Protein AF-A0A6G1RHE3-F1 (afdb_monomer)

Organism: NCBI:txid2861861

Nearest PDB structures (foldseek):
  6lir-assembly1_A  TM=8.915E-01  e=3.935E-07  Gallus gallus
  6lir-assembly2_C  TM=9.235E-01  e=1.303E-06  Gallus gallus
  8ryq-assembly2_I  TM=7.030E-01  e=2.858E-01  Homo sapiens
  7amq-assembly1_A  TM=6.887E-01  e=3.018E-01  Homo sapiens
  6xc9-assembly1_D  TM=6.907E-01  e=4.418E-01  Homo sapiens

Secondary structure (DSSP, 8-state):
------PPP------------------EEEEEE-SS-TTEEEEEEES--TTTEE-SSSSPPPEEEEEEE-TTSPEEEEEEEEEEEETTT-----EETTB--

Structure (mmCIF, N/CA/C/O backbone):
data_AF-A0A6G1RHE3-F1
#
_entry.id   AF-A0A6G1RHE3-F1
#
loop_
_atom_site.group_PDB
_atom_site.id
_atom_site.type_symbol
_atom_site.label_atom_id
_atom_site.label_alt_id
_atom_site.label_comp_id
_atom_site.label_asym_id
_atom_site.label_entity_id
_atom_site.label_seq_id
_atom_site.pdbx_PDB_ins_code
_atom_site.Cartn_x
_atom_site.Cartn_y
_atom_site.Cartn_z
_atom_site.occupancy
_atom_site.B_iso_or_equiv
_atom_site.auth_seq_id
_atom_site.auth_comp_id
_atom_site.auth_asym_id
_atom_site.auth_atom_id
_atom_site.pdbx_PDB_model_num
ATOM 1 N N . ASP A 1 1 ? 14.199 17.300 -58.714 1.00 43.91 1 ASP A N 1
ATOM 2 C CA . ASP A 1 1 ? 13.545 16.069 -58.244 1.00 43.91 1 ASP A CA 1
ATOM 3 C C . ASP A 1 1 ? 14.006 15.695 -56.853 1.00 43.91 1 ASP A C 1
ATOM 5 O O . ASP A 1 1 ? 15.114 15.207 -56.684 1.00 43.91 1 ASP A O 1
ATOM 9 N N . LEU A 1 2 ? 13.170 15.957 -55.852 1.00 50.34 2 LEU A N 1
ATOM 10 C CA . LEU A 1 2 ? 13.307 15.406 -54.504 1.00 50.34 2 LEU A CA 1
ATOM 11 C C . LEU A 1 2 ? 11.998 14.671 -54.221 1.00 50.34 2 LEU A C 1
ATOM 13 O O . LEU A 1 2 ? 10.985 15.287 -53.904 1.00 50.34 2 LEU A O 1
ATOM 17 N N . GLY A 1 3 ? 12.010 13.359 -54.455 1.00 52.12 3 GLY A N 1
ATOM 18 C CA . GLY A 1 3 ? 10.862 12.487 -54.235 1.00 52.12 3 GLY A CA 1
ATOM 19 C C . GLY A 1 3 ? 10.549 12.374 -52.747 1.00 52.12 3 GLY A C 1
ATOM 20 O O . GLY A 1 3 ? 11.321 11.803 -51.978 1.00 52.12 3 GLY A O 1
ATOM 21 N N . THR A 1 4 ? 9.403 12.907 -52.338 1.00 59.44 4 THR A N 1
ATOM 22 C CA . THR A 1 4 ? 8.815 12.720 -51.011 1.00 59.44 4 THR A CA 1
ATOM 23 C C . THR A 1 4 ? 8.353 11.272 -50.869 1.00 59.44 4 THR A C 1
ATOM 25 O O . THR A 1 4 ? 7.245 10.904 -51.247 1.00 59.44 4 THR A O 1
ATOM 28 N N . SER A 1 5 ? 9.228 10.424 -50.333 1.00 63.59 5 SER A N 1
ATOM 29 C CA . SER A 1 5 ? 8.857 9.071 -49.918 1.00 63.59 5 SER A CA 1
ATOM 30 C C . SER A 1 5 ? 8.107 9.174 -48.589 1.00 63.59 5 SER A C 1
ATOM 32 O O . SER A 1 5 ? 8.718 9.394 -47.544 1.00 63.59 5 SER A O 1
ATOM 34 N N . ALA A 1 6 ? 6.777 9.091 -48.631 1.00 71.31 6 ALA A N 1
ATOM 35 C CA . ALA A 1 6 ? 5.945 9.039 -47.434 1.00 71.31 6 ALA A CA 1
ATOM 36 C C . ALA A 1 6 ? 6.046 7.635 -46.815 1.00 71.31 6 ALA A C 1
ATOM 38 O O . ALA A 1 6 ? 5.452 6.682 -47.315 1.00 71.31 6 ALA A O 1
ATOM 39 N N . TYR A 1 7 ? 6.841 7.489 -45.755 1.00 77.19 7 TYR A N 1
ATOM 40 C CA . TYR A 1 7 ? 6.929 6.239 -45.002 1.00 77.19 7 TYR A CA 1
ATOM 41 C C . TYR A 1 7 ? 5.763 6.142 -44.011 1.00 77.19 7 TYR A C 1
ATOM 43 O O . TYR A 1 7 ? 5.552 7.051 -43.210 1.00 77.19 7 TYR A O 1
ATOM 51 N N . ASN A 1 8 ? 5.028 5.026 -44.041 1.0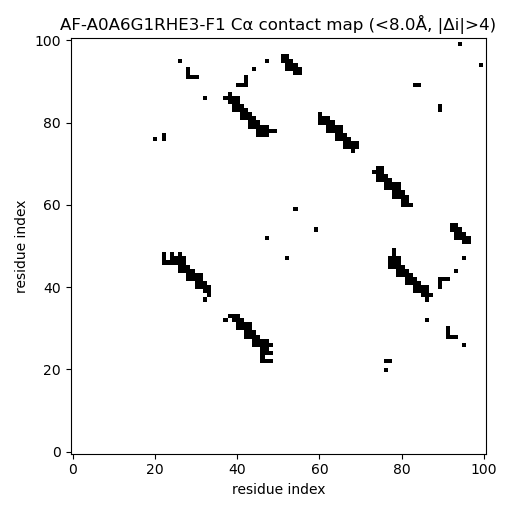0 83.94 8 ASN A N 1
ATOM 52 C CA . ASN A 1 8 ? 3.996 4.727 -43.049 1.00 83.94 8 ASN A CA 1
ATOM 53 C C . ASN A 1 8 ? 4.633 4.064 -41.824 1.00 83.94 8 ASN A C 1
ATOM 55 O O . ASN A 1 8 ? 5.189 2.971 -41.919 1.00 83.94 8 ASN A O 1
ATOM 59 N N . LEU A 1 9 ? 4.532 4.719 -40.668 1.00 87.31 9 LEU A N 1
ATOM 60 C CA . LEU A 1 9 ? 4.941 4.154 -39.386 1.00 87.31 9 LEU A CA 1
ATOM 61 C C . LEU A 1 9 ? 3.840 3.221 -38.862 1.00 87.31 9 LEU A C 1
ATOM 63 O O . LEU A 1 9 ? 2.699 3.647 -38.693 1.00 87.31 9 LEU A O 1
ATOM 67 N N . VAL A 1 10 ? 4.183 1.963 -38.582 1.00 88.62 10 VAL A N 1
ATOM 68 C CA . VAL A 1 10 ? 3.280 0.987 -37.952 1.00 88.62 10 VAL A CA 1
ATOM 69 C C . VAL A 1 10 ? 3.810 0.660 -36.562 1.00 88.62 10 VAL A C 1
ATOM 71 O O . VAL A 1 10 ? 4.937 0.189 -36.419 1.00 88.62 10 VAL A O 1
ATOM 74 N N . PHE A 1 11 ? 3.000 0.910 -35.536 1.00 92.69 11 PHE A N 1
ATOM 75 C CA . PHE A 1 11 ? 3.340 0.568 -34.157 1.00 92.69 11 PHE A CA 1
ATOM 76 C C . PHE A 1 11 ? 3.025 -0.903 -33.877 1.00 92.69 11 PHE A C 1
ATOM 78 O O . PHE A 1 11 ? 1.966 -1.406 -34.253 1.00 92.69 11 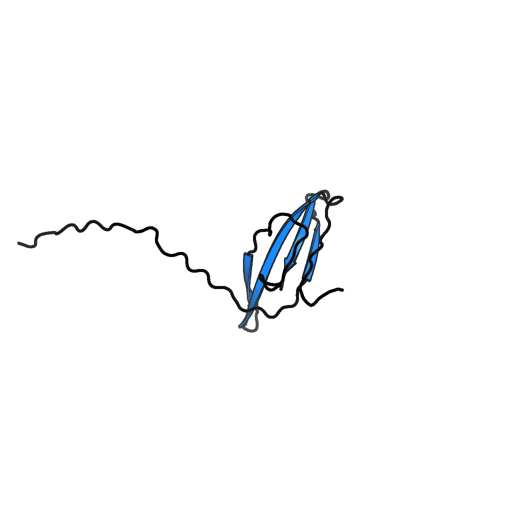PHE A O 1
ATOM 85 N N . SER A 1 12 ? 3.946 -1.592 -33.202 1.00 93.06 12 SER A N 1
ATOM 86 C CA . SER A 1 12 ? 3.683 -2.909 -32.620 1.00 93.06 12 SER A CA 1
ATOM 87 C C . SER A 1 12 ? 2.935 -2.767 -31.288 1.00 93.06 12 SER A C 1
ATOM 89 O O . SER A 1 12 ? 2.646 -1.659 -30.837 1.00 93.06 12 SER A O 1
ATOM 91 N N . SER A 1 13 ? 2.652 -3.883 -30.614 1.00 95.94 13 SER A N 1
ATOM 92 C CA . SER A 1 13 ? 2.024 -3.892 -29.283 1.00 95.94 13 SER A CA 1
ATOM 93 C C . SER A 1 13 ? 2.827 -3.160 -28.197 1.00 95.94 13 SER A C 1
ATOM 95 O O . SER A 1 13 ? 2.301 -2.913 -27.115 1.00 95.94 13 SER A O 1
ATOM 97 N N . GLY A 1 14 ? 4.098 -2.844 -28.462 1.00 93.94 14 GLY A N 1
ATOM 98 C CA . GLY A 1 14 ? 5.010 -2.258 -27.488 1.00 93.94 14 GLY A CA 1
ATOM 99 C C . GLY A 1 14 ? 5.447 -3.241 -26.398 1.00 93.94 14 GLY A C 1
ATOM 100 O O . GLY A 1 14 ? 5.033 -4.402 -26.363 1.00 93.94 14 GLY A O 1
ATOM 101 N N . THR A 1 15 ? 6.304 -2.748 -25.504 1.00 95.56 15 THR A N 1
ATOM 102 C CA . THR A 1 15 ? 6.832 -3.486 -24.350 1.00 95.56 15 THR A CA 1
ATOM 103 C C . THR A 1 15 ? 6.457 -2.742 -23.078 1.00 95.56 15 THR A C 1
ATOM 105 O O . THR A 1 15 ? 6.811 -1.575 -22.915 1.00 95.56 15 THR A O 1
ATOM 108 N N . ARG A 1 16 ? 5.776 -3.417 -22.146 1.00 93.25 16 ARG A N 1
ATOM 109 C CA . ARG A 1 16 ? 5.543 -2.880 -20.802 1.00 93.25 16 ARG A CA 1
ATOM 110 C C . ARG A 1 16 ? 6.763 -3.164 -19.930 1.00 93.25 16 ARG A C 1
ATOM 112 O O . ARG A 1 16 ? 7.035 -4.317 -19.611 1.00 93.25 16 ARG A O 1
ATOM 119 N N . ILE A 1 17 ? 7.466 -2.113 -19.522 1.00 91.94 17 ILE A N 1
ATOM 120 C CA . ILE A 1 17 ? 8.556 -2.191 -18.543 1.00 91.94 17 ILE A CA 1
ATOM 121 C C . ILE A 1 17 ? 7.976 -1.868 -17.162 1.00 91.94 17 ILE A C 1
ATOM 123 O O . ILE A 1 17 ? 7.240 -0.896 -17.014 1.00 91.94 17 ILE A O 1
ATOM 127 N N . SER A 1 18 ? 8.288 -2.690 -16.158 1.00 84.56 18 SER A N 1
ATOM 128 C CA . SER A 1 18 ? 7.902 -2.464 -14.761 1.00 84.56 18 SER A CA 1
ATOM 129 C C . SER A 1 18 ? 9.155 -2.462 -13.896 1.00 84.56 18 SER A C 1
ATOM 131 O O . SER A 1 18 ? 9.817 -3.490 -13.779 1.00 84.56 18 SER A O 1
ATOM 133 N N . ILE A 1 19 ? 9.467 -1.321 -13.284 1.00 84.94 19 ILE A N 1
ATOM 134 C CA . ILE A 1 19 ? 10.587 -1.160 -12.349 1.00 84.94 19 ILE A CA 1
ATOM 135 C C . ILE A 1 19 ? 10.007 -1.174 -10.934 1.00 84.94 19 ILE A C 1
ATOM 137 O O . ILE A 1 19 ? 8.985 -0.539 -10.684 1.00 84.94 19 ILE A O 1
ATOM 141 N N . ARG A 1 20 ? 10.621 -1.941 -10.030 1.00 85.44 20 ARG A N 1
ATOM 142 C CA . ARG A 1 20 ? 10.216 -2.044 -8.624 1.00 85.44 20 ARG A CA 1
ATOM 143 C C . ARG A 1 20 ? 11.296 -1.408 -7.748 1.00 85.44 20 ARG A C 1
ATOM 145 O O . ARG A 1 20 ? 12.438 -1.865 -7.834 1.00 85.44 20 ARG A O 1
ATOM 152 N N . PRO A 1 21 ? 10.983 -0.384 -6.937 1.00 86.62 21 PRO A N 1
ATOM 153 C CA . PRO A 1 21 ? 11.947 0.148 -5.984 1.00 86.62 21 PRO A CA 1
ATOM 154 C C . PRO A 1 21 ? 12.281 -0.891 -4.912 1.00 86.62 21 PRO A C 1
ATOM 156 O O . PRO A 1 21 ? 11.432 -1.702 -4.523 1.00 86.62 21 PRO A O 1
ATOM 159 N N . ASN A 1 22 ? 13.522 -0.834 -4.434 1.00 86.06 22 ASN A N 1
ATOM 160 C CA . ASN A 1 22 ? 13.960 -1.560 -3.252 1.00 86.06 22 ASN A CA 1
ATOM 161 C C . ASN A 1 22 ? 13.650 -0.705 -2.019 1.00 86.06 22 ASN A C 1
ATOM 163 O O . ASN A 1 22 ? 14.187 0.395 -1.897 1.00 86.06 22 ASN A O 1
ATOM 167 N N . VAL A 1 23 ? 12.777 -1.196 -1.143 1.00 84.62 23 VAL A N 1
ATOM 168 C CA . VAL A 1 23 ? 12.322 -0.482 0.056 1.00 84.62 23 VAL A CA 1
ATOM 169 C C . VAL A 1 23 ? 12.897 -1.140 1.305 1.00 84.62 23 VAL A C 1
ATOM 171 O O . VAL A 1 23 ? 13.000 -2.366 1.375 1.00 84.62 23 VAL A O 1
ATOM 174 N N . THR A 1 24 ? 13.257 -0.337 2.305 1.00 85.44 24 THR A N 1
ATOM 175 C CA . THR A 1 24 ? 13.538 -0.852 3.649 1.00 85.44 24 THR A CA 1
ATOM 176 C C . THR A 1 24 ? 12.208 -1.193 4.310 1.00 85.44 24 THR A C 1
ATOM 178 O O . THR A 1 24 ? 11.371 -0.316 4.497 1.00 85.44 24 THR A O 1
ATOM 181 N N . GLU A 1 25 ? 11.996 -2.466 4.634 1.00 83.81 25 GLU A N 1
ATOM 182 C CA . GLU A 1 25 ? 10.724 -2.942 5.184 1.00 83.81 25 GLU A CA 1
ATOM 183 C C . GLU A 1 25 ? 10.515 -2.443 6.622 1.00 83.81 25 GLU A C 1
ATOM 185 O O . GLU A 1 25 ? 11.313 -2.728 7.515 1.00 83.81 25 GLU A O 1
ATOM 190 N N . SER A 1 26 ? 9.402 -1.748 6.847 1.00 87.75 26 SER A N 1
ATOM 191 C CA . SER A 1 26 ? 8.870 -1.417 8.174 1.00 87.75 26 SER A CA 1
ATOM 192 C C . SER A 1 26 ? 7.334 -1.496 8.151 1.00 87.75 26 SER A C 1
ATOM 194 O O . SER A 1 26 ? 6.656 -0.493 8.400 1.00 87.75 26 SER A O 1
ATOM 196 N N . PRO A 1 27 ? 6.763 -2.671 7.818 1.00 88.94 27 PRO A N 1
ATOM 197 C CA . PRO A 1 27 ? 5.366 -2.793 7.425 1.00 88.94 27 PRO A CA 1
ATOM 198 C C . PRO A 1 27 ? 4.430 -2.288 8.519 1.00 88.94 27 PRO A C 1
ATOM 200 O O . PRO A 1 27 ? 4.552 -2.679 9.679 1.00 88.94 27 PRO A O 1
ATOM 203 N N . SER A 1 28 ? 3.470 -1.451 8.138 1.00 89.50 28 SER A N 1
ATOM 204 C CA . SER A 1 28 ? 2.513 -0.856 9.071 1.00 89.50 28 SER A CA 1
ATOM 205 C C . SER A 1 28 ? 1.097 -0.892 8.510 1.00 89.50 28 SER A C 1
ATOM 207 O O . SER A 1 28 ? 0.885 -0.792 7.298 1.00 89.50 28 SER A O 1
ATOM 209 N N . VAL A 1 29 ? 0.116 -1.035 9.404 1.00 90.88 29 VAL A N 1
ATOM 210 C CA . VAL A 1 29 ? -1.309 -1.082 9.062 1.00 90.88 29 VAL A CA 1
ATOM 211 C C . VAL A 1 29 ? -2.072 -0.057 9.892 1.00 90.88 29 VAL A C 1
ATOM 213 O O . VAL A 1 29 ? -1.972 -0.034 11.118 1.00 90.88 29 VAL A O 1
ATOM 216 N N . TYR A 1 30 ? -2.881 0.760 9.223 1.00 91.88 30 TYR A N 1
ATOM 217 C CA . TYR A 1 30 ? -3.698 1.795 9.847 1.00 91.88 30 TYR A CA 1
ATOM 218 C C . TYR A 1 30 ? -5.159 1.662 9.430 1.00 91.88 30 TYR A C 1
ATOM 220 O O . TYR A 1 30 ? -5.463 1.474 8.253 1.00 91.88 30 TYR A O 1
ATOM 228 N N . LYS A 1 31 ? -6.072 1.835 10.390 1.00 92.56 31 LYS A N 1
ATOM 229 C CA . LYS A 1 31 ? -7.500 2.049 10.131 1.00 92.56 31 LYS A CA 1
ATOM 230 C C . LYS A 1 31 ? -7.778 3.547 10.152 1.00 92.56 31 LYS A C 1
ATOM 232 O O . LYS A 1 31 ? -7.729 4.174 11.208 1.00 92.56 31 LYS A O 1
ATOM 237 N N . LEU A 1 32 ? -8.076 4.113 8.993 1.00 93.06 32 LEU A N 1
ATOM 238 C CA . LEU A 1 32 ? -8.472 5.506 8.832 1.00 93.06 32 LEU A CA 1
ATOM 239 C C . LEU A 1 32 ? -10.002 5.586 8.824 1.00 93.06 32 LEU A C 1
ATOM 241 O O . LEU A 1 32 ? -10.666 4.755 8.205 1.00 93.06 32 LEU A O 1
ATOM 245 N N . VAL A 1 33 ? -10.564 6.573 9.517 1.00 90.62 33 VAL A N 1
ATOM 246 C CA . VAL A 1 33 ? -12.012 6.831 9.568 1.00 90.62 33 VAL A CA 1
ATOM 247 C C . VAL A 1 33 ? -12.260 8.214 8.983 1.00 90.62 33 VAL A C 1
ATOM 249 O O . VAL A 1 33 ? -11.533 9.156 9.311 1.00 90.62 33 VAL A O 1
ATOM 252 N N . SER A 1 34 ? -13.253 8.332 8.101 1.00 85.38 34 SER A N 1
ATOM 253 C CA . SER A 1 34 ? -13.604 9.622 7.508 1.00 85.38 34 SER A CA 1
ATOM 254 C C . SER A 1 34 ? -14.336 10.505 8.522 1.00 85.38 34 SER A C 1
ATOM 256 O O . SER A 1 34 ? -15.101 10.019 9.353 1.00 85.38 34 SER A O 1
ATOM 258 N N . LYS A 1 35 ? -14.093 11.818 8.452 1.00 89.31 35 LYS A N 1
ATOM 259 C CA . LYS A 1 35 ? -14.874 12.818 9.197 1.00 89.31 35 LYS A CA 1
ATOM 260 C C . LYS A 1 35 ? -16.191 13.157 8.500 1.00 89.31 35 LYS A C 1
ATOM 262 O O . LYS A 1 35 ? -17.131 13.563 9.169 1.00 89.31 35 LYS A O 1
ATOM 267 N N . ASP A 1 36 ? -16.232 12.999 7.179 1.00 90.75 36 ASP A N 1
ATOM 268 C CA . ASP A 1 36 ? -17.387 13.348 6.348 1.00 90.75 36 ASP A CA 1
ATOM 269 C C . ASP A 1 36 ? -18.374 12.176 6.213 1.00 90.75 36 ASP A C 1
ATOM 271 O O . ASP A 1 36 ? -19.529 12.375 5.849 1.00 90.75 36 ASP A O 1
ATOM 275 N N . ASP A 1 37 ? -17.914 10.958 6.515 1.00 89.19 37 ASP A N 1
ATOM 276 C CA . ASP A 1 37 ? -18.703 9.727 6.495 1.00 89.19 37 ASP A CA 1
ATOM 277 C C . ASP A 1 37 ? -18.221 8.793 7.615 1.00 89.19 37 ASP A C 1
ATOM 279 O O . ASP A 1 37 ? -17.248 8.048 7.466 1.00 89.19 37 ASP A O 1
ATOM 283 N N . GLU A 1 38 ? -18.883 8.864 8.770 1.00 87.12 38 GLU A N 1
ATOM 284 C CA . GLU A 1 38 ? -18.504 8.071 9.942 1.00 87.12 38 GLU A CA 1
ATOM 285 C C . GLU A 1 38 ? -18.746 6.566 9.766 1.00 87.12 38 GLU A C 1
ATOM 287 O O . GLU A 1 38 ? -18.202 5.783 10.553 1.00 87.12 38 GLU A O 1
ATOM 292 N N . ASP A 1 39 ? -19.515 6.160 8.752 1.00 90.62 39 ASP A N 1
ATOM 293 C CA . ASP A 1 39 ? -19.808 4.761 8.452 1.00 90.62 39 ASP A CA 1
ATOM 294 C C . ASP A 1 39 ? -18.736 4.130 7.557 1.00 90.62 39 ASP A C 1
ATOM 296 O O . ASP A 1 39 ? -18.698 2.905 7.429 1.00 90.62 39 ASP A O 1
ATOM 300 N N . LEU A 1 40 ? -17.819 4.919 6.986 1.00 91.00 40 LEU A N 1
ATOM 301 C CA . LEU A 1 40 ? -16.748 4.433 6.119 1.00 91.00 40 LEU A CA 1
ATOM 302 C C . LEU A 1 40 ? -15.396 4.376 6.844 1.00 91.00 40 LEU A C 1
ATOM 304 O O . LEU A 1 40 ? -14.946 5.321 7.499 1.00 91.00 40 LEU A O 1
ATOM 308 N N . ALA A 1 41 ? -14.701 3.252 6.674 1.00 92.50 41 ALA A N 1
ATOM 309 C CA . ALA A 1 41 ? -13.315 3.092 7.087 1.00 92.50 41 ALA A CA 1
ATOM 310 C C . ALA A 1 41 ? -12.436 2.684 5.900 1.00 92.50 41 ALA A C 1
ATOM 312 O O . ALA A 1 41 ? -12.892 2.040 4.952 1.00 92.50 41 ALA A O 1
ATOM 313 N N . ILE A 1 42 ? -11.153 3.027 5.982 1.00 91.62 42 ILE A N 1
ATOM 314 C CA . ILE A 1 42 ? -10.112 2.656 5.022 1.00 91.62 42 ILE A CA 1
ATOM 315 C C . ILE A 1 42 ? -9.004 1.941 5.789 1.00 91.62 42 ILE A C 1
ATOM 317 O O . ILE A 1 42 ? -8.544 2.441 6.814 1.00 91.62 42 ILE A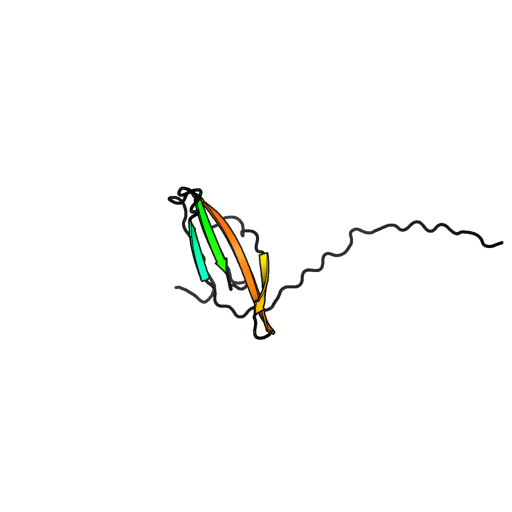 O 1
ATOM 321 N N . CYS A 1 43 ? -8.555 0.792 5.294 1.00 91.00 43 CYS A N 1
ATOM 322 C CA . CYS A 1 43 ? -7.291 0.217 5.730 1.00 91.00 43 CYS A CA 1
ATOM 323 C C . CYS A 1 43 ? -6.181 0.721 4.822 1.00 91.00 43 CYS A C 1
ATOM 325 O O . CYS A 1 43 ? -6.272 0.595 3.601 1.00 91.00 43 CYS A O 1
ATOM 327 N N . LEU A 1 44 ? -5.145 1.280 5.433 1.00 92.00 44 LEU A N 1
ATOM 328 C CA . LEU A 1 44 ? -3.915 1.703 4.788 1.00 92.00 44 LEU A CA 1
ATOM 329 C C . LEU A 1 44 ? -2.795 0.759 5.217 1.00 92.00 44 LEU A C 1
ATOM 331 O O . LEU A 1 44 ? -2.527 0.623 6.408 1.00 92.00 44 LEU A O 1
ATOM 335 N N . ILE A 1 45 ? -2.149 0.128 4.244 1.00 90.69 45 ILE A N 1
ATOM 336 C CA . ILE A 1 45 ? -1.014 -0.773 4.441 1.00 90.69 45 ILE A CA 1
ATOM 337 C C . ILE A 1 45 ? 0.175 -0.142 3.737 1.00 90.69 45 ILE A C 1
ATOM 339 O O . ILE A 1 45 ? 0.079 0.154 2.545 1.00 90.69 45 ILE A O 1
ATOM 343 N N . THR A 1 46 ? 1.261 0.080 4.466 1.00 91.94 46 THR A N 1
ATOM 344 C CA . THR A 1 46 ? 2.416 0.853 3.995 1.00 91.94 46 THR A CA 1
AT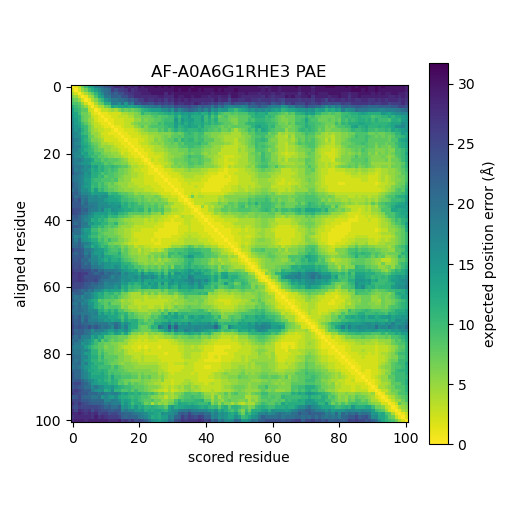OM 345 C C . THR A 1 46 ? 3.728 0.188 4.395 1.00 91.94 46 THR A C 1
ATOM 347 O O . THR A 1 46 ? 3.742 -0.693 5.258 1.00 91.94 46 THR A O 1
ATOM 350 N N . ASP A 1 47 ? 4.817 0.609 3.754 1.00 89.12 47 ASP A N 1
ATOM 351 C CA . ASP A 1 47 ? 6.210 0.279 4.096 1.00 89.12 47 ASP A CA 1
ATOM 352 C C . ASP A 1 47 ? 6.516 -1.225 4.045 1.00 89.12 47 ASP A C 1
ATOM 354 O O . ASP A 1 47 ? 7.412 -1.736 4.721 1.00 89.12 47 ASP A O 1
ATOM 358 N N . TYR A 1 48 ? 5.748 -1.949 3.229 1.00 87.62 48 TYR A N 1
ATOM 359 C CA . TYR A 1 48 ? 5.905 -3.377 2.991 1.00 87.62 48 TYR A CA 1
ATOM 360 C C . TYR A 1 48 ? 6.673 -3.643 1.694 1.00 87.62 48 TYR A C 1
ATOM 362 O O . TYR A 1 48 ? 6.718 -2.811 0.788 1.00 87.62 48 TYR A O 1
ATOM 370 N N . SER A 1 49 ? 7.216 -4.853 1.568 1.00 84.44 49 SER A N 1
ATOM 371 C CA . SER A 1 49 ? 7.706 -5.368 0.289 1.00 84.44 49 SER A CA 1
ATOM 372 C C . SER A 1 49 ? 6.633 -6.230 -0.385 1.00 84.44 49 SER A C 1
ATOM 374 O O . SER A 1 49 ? 6.050 -7.105 0.269 1.00 84.44 49 SER A O 1
ATOM 376 N N . PRO A 1 50 ? 6.336 -6.025 -1.683 1.00 76.69 50 PRO A N 1
ATOM 377 C CA . PRO A 1 50 ? 5.183 -6.635 -2.353 1.00 76.69 50 PRO A CA 1
ATOM 378 C C . PRO A 1 50 ? 5.211 -8.165 -2.402 1.00 76.69 50 PRO A C 1
ATOM 380 O O . P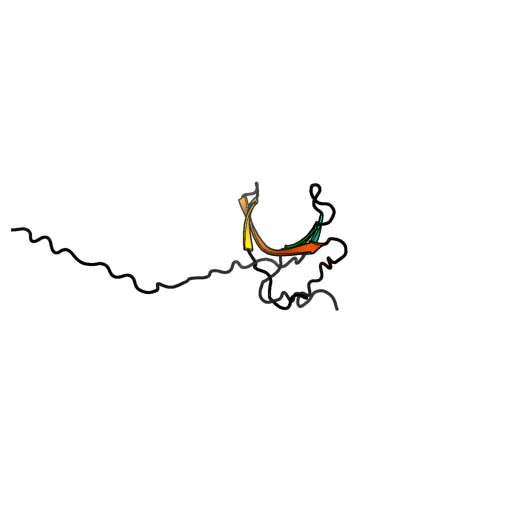RO A 1 50 ? 4.159 -8.796 -2.549 1.00 76.69 50 PRO A O 1
ATOM 383 N N . ASP A 1 51 ? 6.390 -8.764 -2.259 1.00 79.31 51 ASP A N 1
ATOM 384 C CA . ASP A 1 51 ? 6.560 -10.210 -2.347 1.00 79.31 51 ASP A CA 1
ATOM 385 C C . ASP A 1 51 ? 6.264 -10.924 -1.010 1.00 79.31 51 ASP A C 1
ATOM 387 O O . ASP A 1 51 ? 5.971 -12.115 -1.024 1.00 79.31 51 ASP A O 1
ATOM 391 N N . LYS A 1 52 ? 6.241 -10.200 0.122 1.00 74.81 52 LYS A N 1
ATOM 392 C CA . LYS A 1 52 ? 6.062 -10.757 1.481 1.00 74.81 52 LYS A CA 1
ATOM 393 C C . LYS A 1 52 ? 4.710 -10.451 2.130 1.00 74.81 52 LYS A C 1
ATOM 395 O O . LYS A 1 52 ? 4.459 -10.865 3.263 1.00 74.81 52 LYS A O 1
ATOM 400 N N . LEU A 1 53 ? 3.835 -9.718 1.438 1.00 75.44 53 LEU A N 1
ATOM 401 C CA . LEU A 1 53 ? 2.532 -9.311 1.960 1.00 75.44 53 LEU A CA 1
ATOM 402 C C . LEU A 1 53 ? 1.435 -10.327 1.604 1.00 75.44 53 LEU A C 1
ATOM 404 O O . LEU A 1 53 ? 1.141 -10.566 0.428 1.00 75.44 53 LEU A O 1
ATOM 408 N N . THR A 1 54 ? 0.774 -10.857 2.633 1.00 75.38 54 THR A N 1
ATOM 409 C CA . THR A 1 54 ? -0.447 -11.663 2.524 1.00 75.38 54 THR A CA 1
ATOM 410 C C . THR A 1 54 ? -1.616 -10.907 3.139 1.00 75.38 54 THR A C 1
ATOM 412 O O . THR A 1 54 ? -1.550 -10.446 4.278 1.00 75.38 54 THR A O 1
ATOM 415 N N . LEU A 1 55 ? -2.710 -10.798 2.389 1.00 70.50 55 LEU A N 1
ATOM 416 C CA . LEU A 1 55 ? -3.900 -10.063 2.803 1.00 70.50 55 LEU A CA 1
ATOM 417 C C . LEU A 1 55 ? -5.101 -11.002 2.914 1.00 70.50 55 LEU A C 1
ATOM 419 O O . LEU A 1 55 ? -5.183 -11.962 2.151 1.00 70.50 55 LEU A O 1
ATOM 423 N N . PRO A 1 56 ? -6.053 -10.727 3.823 1.00 64.50 56 PRO A N 1
ATOM 424 C CA . PRO A 1 56 ? -7.268 -11.526 4.013 1.00 64.50 56 PRO A CA 1
ATOM 425 C C . PRO A 1 56 ? -8.279 -11.381 2.858 1.00 64.50 56 PRO A C 1
ATOM 427 O O . PRO A 1 56 ? -9.414 -11.843 2.958 1.00 64.50 56 PRO A O 1
ATOM 430 N N . LEU A 1 57 ? -7.898 -10.707 1.771 1.00 65.00 57 LEU A N 1
ATOM 431 C CA . LEU A 1 57 ? -8.720 -10.485 0.589 1.00 65.00 57 LEU A CA 1
ATOM 432 C C . LEU A 1 57 ? -8.472 -11.602 -0.433 1.00 65.00 57 LEU A C 1
ATOM 434 O O . LEU A 1 57 ? -7.336 -12.031 -0.628 1.00 65.00 57 LEU A O 1
ATOM 438 N N . SER A 1 58 ? -9.530 -12.050 -1.117 1.00 59.44 58 SER A N 1
ATOM 439 C CA . SER A 1 58 ? -9.427 -13.054 -2.190 1.00 59.44 58 SER A CA 1
ATOM 440 C C . SER A 1 58 ? -8.577 -12.580 -3.373 1.00 59.44 58 SER A C 1
ATOM 442 O O . SER A 1 58 ? -8.055 -13.397 -4.126 1.00 59.44 58 SER A O 1
ATOM 444 N N . GLU A 1 59 ? -8.427 -11.264 -3.522 1.00 63.62 59 GLU A N 1
ATOM 445 C CA . GLU A 1 59 ? -7.575 -10.610 -4.508 1.00 63.62 59 GLU A CA 1
ATOM 446 C C . GLU A 1 59 ? -6.597 -9.675 -3.794 1.00 63.62 59 GLU A C 1
ATOM 448 O O . GLU A 1 59 ? -6.972 -8.978 -2.847 1.00 63.62 59 GLU A O 1
ATOM 453 N N . LYS A 1 60 ? -5.336 -9.638 -4.249 1.00 64.44 60 LYS A N 1
ATOM 454 C CA . LYS A 1 60 ? -4.384 -8.633 -3.763 1.00 64.44 60 LYS A CA 1
ATOM 455 C C . LYS A 1 60 ? -4.933 -7.250 -4.154 1.00 64.44 60 LYS A C 1
ATOM 457 O O . LYS A 1 60 ? -5.132 -7.023 -5.348 1.00 64.44 60 LYS A O 1
ATOM 462 N N . PRO A 1 61 ? -5.185 -6.338 -3.198 1.00 65.75 61 PRO A N 1
ATOM 463 C CA . PRO A 1 61 ? -5.618 -4.993 -3.511 1.00 65.75 61 PRO A CA 1
ATOM 464 C C . PRO A 1 61 ? -4.564 -4.309 -4.386 1.00 65.75 61 PRO A C 1
ATOM 466 O O . PRO A 1 61 ? -3.375 -4.651 -4.316 1.00 65.75 61 PRO A O 1
ATOM 469 N N . PRO A 1 62 ? -4.992 -3.352 -5.221 1.00 72.81 62 PRO A N 1
ATOM 470 C CA . PRO A 1 62 ? -4.067 -2.568 -6.013 1.00 72.81 62 PRO A CA 1
ATOM 471 C C . PRO A 1 62 ? -3.064 -1.891 -5.081 1.00 72.81 62 PRO A C 1
ATOM 473 O O . PRO A 1 62 ? -3.444 -1.304 -4.066 1.00 72.81 62 PRO A O 1
ATOM 476 N N . TYR A 1 63 ? -1.789 -1.982 -5.448 1.00 80.38 63 TYR A N 1
ATOM 477 C CA . TYR A 1 63 ? -0.739 -1.236 -4.782 1.00 80.38 63 TYR A CA 1
ATOM 478 C C . TYR A 1 63 ? -0.317 -0.039 -5.625 1.00 80.38 63 TYR A C 1
ATOM 480 O O . TYR A 1 63 ? -0.353 -0.071 -6.858 1.00 80.38 63 TYR A O 1
ATOM 488 N N . VAL A 1 64 ? 0.124 1.005 -4.940 1.00 85.50 64 VAL A N 1
ATOM 489 C CA . VAL A 1 64 ? 0.747 2.188 -5.522 1.00 85.50 64 VAL A CA 1
ATOM 490 C C . VAL A 1 64 ? 2.129 2.333 -4.902 1.00 85.50 64 VAL A C 1
ATOM 492 O O . VAL A 1 64 ? 2.315 2.055 -3.721 1.00 85.50 64 VAL A O 1
ATOM 495 N N . VAL A 1 65 ? 3.105 2.740 -5.706 1.00 86.88 65 VAL A N 1
ATOM 496 C CA . VAL A 1 65 ? 4.411 3.168 -5.201 1.00 86.88 65 VAL A CA 1
ATOM 497 C C . VAL A 1 65 ? 4.316 4.664 -4.933 1.00 86.88 65 VAL A C 1
ATOM 499 O O . VAL A 1 65 ? 3.997 5.430 -5.843 1.00 86.88 65 VAL A O 1
ATOM 502 N N . VAL A 1 66 ? 4.546 5.063 -3.688 1.00 85.94 66 VAL A N 1
ATOM 503 C CA . VAL A 1 66 ? 4.593 6.463 -3.267 1.00 85.94 66 VAL A CA 1
ATOM 504 C C . VAL A 1 66 ? 6.049 6.837 -3.057 1.00 85.94 66 VAL A C 1
ATOM 506 O O . VAL A 1 66 ? 6.759 6.157 -2.322 1.00 85.94 66 VAL A O 1
ATOM 509 N N . GLU A 1 67 ? 6.483 7.912 -3.704 1.00 87.56 67 GLU A N 1
ATOM 510 C CA . GLU A 1 67 ? 7.823 8.474 -3.558 1.00 87.56 67 GLU A CA 1
ATOM 511 C C . GLU A 1 67 ? 7.702 9.897 -3.011 1.00 87.56 67 GLU A C 1
ATOM 513 O O . GLU A 1 67 ? 6.879 10.682 -3.489 1.00 87.56 67 GLU A O 1
ATOM 518 N N . MET A 1 68 ? 8.508 10.224 -2.005 1.00 85.62 68 MET A N 1
ATOM 519 C CA . MET A 1 68 ? 8.542 11.536 -1.370 1.00 85.62 68 MET A CA 1
ATOM 520 C C . MET A 1 68 ? 9.986 12.005 -1.220 1.00 85.62 68 MET A C 1
ATOM 522 O O . MET A 1 68 ? 10.873 11.239 -0.853 1.00 85.62 68 MET A O 1
ATOM 526 N N . GLU A 1 69 ? 10.221 13.284 -1.495 1.00 86.06 69 GLU A N 1
ATOM 527 C CA . GLU A 1 69 ? 11.493 13.937 -1.204 1.00 86.06 69 GLU A CA 1
ATOM 528 C C . GLU A 1 69 ? 11.369 14.671 0.134 1.00 86.06 69 GLU A C 1
ATOM 530 O O . GLU A 1 69 ? 10.493 15.526 0.308 1.00 86.06 69 GLU A O 1
ATOM 535 N N . THR A 1 70 ? 12.217 14.316 1.098 1.00 80.56 70 THR A N 1
ATOM 536 C CA . THR A 1 70 ? 12.251 14.996 2.394 1.00 80.56 70 THR A CA 1
ATOM 537 C C . THR A 1 70 ? 13.006 16.327 2.286 1.00 80.56 70 THR A C 1
ATOM 539 O O . THR A 1 70 ? 13.815 16.515 1.370 1.00 80.56 70 THR A O 1
ATOM 542 N N . PRO A 1 71 ? 12.807 17.273 3.224 1.00 82.75 71 PRO A N 1
ATOM 543 C CA . PRO A 1 71 ? 13.574 18.523 3.268 1.00 82.75 71 PRO A CA 1
ATOM 544 C C . PRO A 1 71 ? 15.099 18.320 3.300 1.00 82.75 71 PRO A C 1
ATOM 546 O O . PRO A 1 71 ? 15.850 19.175 2.831 1.00 82.75 71 PRO A O 1
ATOM 549 N N . GLU A 1 72 ? 15.563 17.177 3.810 1.00 86.31 72 GLU A N 1
ATOM 550 C CA . GLU A 1 72 ? 16.971 16.769 3.841 1.00 86.31 72 GLU A CA 1
ATOM 551 C C . GLU A 1 72 ? 17.477 16.199 2.501 1.00 86.31 72 GLU A C 1
ATOM 553 O O . GLU A 1 72 ? 18.616 15.735 2.434 1.00 86.31 72 GLU A O 1
ATOM 558 N N . ARG A 1 73 ? 16.666 16.237 1.433 1.00 66.69 73 ARG A N 1
ATOM 559 C CA . ARG A 1 73 ? 16.927 15.601 0.125 1.00 66.69 73 ARG A CA 1
ATOM 560 C C . ARG A 1 73 ? 17.120 14.089 0.216 1.00 66.69 73 ARG A C 1
ATOM 562 O O . ARG A 1 73 ? 17.857 13.500 -0.576 1.00 66.69 73 ARG A O 1
ATOM 569 N N . THR A 1 74 ? 16.469 13.461 1.188 1.00 79.81 74 THR A N 1
ATOM 570 C CA . THR A 1 74 ? 16.388 12.004 1.243 1.00 79.81 74 THR A CA 1
ATOM 571 C C . THR A 1 74 ? 15.171 11.587 0.430 1.00 79.81 74 THR A C 1
ATOM 573 O O . THR A 1 74 ? 14.091 12.151 0.597 1.00 79.81 74 THR A O 1
ATOM 576 N N . GLN A 1 75 ? 15.350 10.644 -0.494 1.00 82.00 75 GLN A N 1
ATOM 577 C CA . GLN A 1 75 ? 14.228 10.053 -1.215 1.00 82.00 75 GLN A CA 1
ATOM 578 C C . GLN A 1 75 ? 13.679 8.906 -0.372 1.00 82.00 75 GLN A C 1
ATOM 580 O O . GLN A 1 75 ? 14.377 7.921 -0.121 1.00 82.00 75 GLN A O 1
ATOM 585 N N . GLU A 1 76 ? 12.436 9.047 0.065 1.00 87.75 76 GLU A N 1
ATOM 586 C CA . GLU A 1 76 ? 11.679 7.990 0.718 1.00 87.75 76 GLU A CA 1
ATOM 587 C C . GLU A 1 76 ? 10.725 7.365 -0.294 1.00 87.75 76 GLU A C 1
ATOM 589 O O . GLU A 1 76 ? 10.133 8.046 -1.135 1.00 87.75 76 GLU A O 1
ATOM 594 N N . VAL A 1 77 ? 10.600 6.044 -0.241 1.00 90.19 77 VAL A N 1
ATOM 595 C CA . VAL A 1 77 ? 9.747 5.286 -1.149 1.00 90.19 77 VAL A CA 1
ATOM 596 C C . VAL A 1 77 ? 9.038 4.188 -0.382 1.00 90.19 77 VAL A C 1
ATOM 598 O O . VAL A 1 77 ? 9.646 3.489 0.428 1.00 90.19 77 VAL A O 1
ATOM 601 N N . SER A 1 78 ? 7.748 4.033 -0.653 1.00 90.50 78 SER A N 1
ATOM 602 C CA . SER A 1 78 ? 6.901 3.067 0.028 1.00 90.50 78 SER A CA 1
ATOM 603 C C . SER A 1 78 ? 5.900 2.424 -0.924 1.00 90.50 78 SER A C 1
ATOM 605 O O . SER A 1 78 ? 5.385 3.064 -1.845 1.00 90.50 78 SER A O 1
ATOM 607 N N . TYR A 1 79 ? 5.618 1.142 -0.702 1.00 90.62 79 TYR A N 1
ATOM 608 C CA . TYR A 1 79 ? 4.473 0.481 -1.316 1.00 90.62 79 TYR A CA 1
ATOM 609 C C . TYR A 1 79 ? 3.248 0.700 -0.440 1.00 90.62 79 TYR A C 1
ATOM 611 O O . TYR A 1 79 ? 3.279 0.455 0.762 1.00 90.62 79 TYR A O 1
ATOM 619 N N . LEU A 1 80 ? 2.153 1.107 -1.071 1.00 90.69 80 LEU A N 1
ATOM 620 C CA . LEU A 1 80 ? 0.900 1.440 -0.419 1.00 90.69 80 LEU A CA 1
ATOM 621 C C . LEU A 1 80 ? -0.223 0.589 -0.996 1.00 90.69 80 LEU A C 1
ATOM 623 O O . LEU A 1 80 ? -0.429 0.575 -2.205 1.00 90.69 80 LEU A O 1
ATOM 627 N N . SER A 1 81 ? -0.971 -0.088 -0.133 1.00 89.25 81 SER A N 1
ATOM 628 C CA . SER A 1 81 ? -2.209 -0.785 -0.489 1.00 89.25 81 SER A CA 1
ATOM 629 C C . SER A 1 81 ? -3.352 -0.243 0.342 1.00 89.25 81 SER A C 1
ATOM 631 O O . SER A 1 81 ? -3.208 -0.039 1.549 1.00 89.25 81 SER A O 1
ATOM 633 N N . THR A 1 82 ? -4.500 -0.031 -0.296 1.00 89.06 82 THR A N 1
ATOM 634 C CA . THR A 1 82 ? -5.707 0.421 0.398 1.00 89.06 82 THR A CA 1
ATOM 635 C C . THR A 1 82 ? -6.919 -0.401 0.010 1.00 89.06 82 THR A C 1
ATOM 637 O O . THR A 1 82 ? -7.032 -0.903 -1.108 1.00 89.06 82 THR A O 1
ATOM 640 N N . TYR A 1 83 ? -7.836 -0.533 0.960 1.00 87.12 83 TYR A N 1
ATOM 641 C CA . TYR A 1 83 ? -9.190 -1.007 0.716 1.00 87.12 83 TYR A CA 1
ATOM 642 C C . TYR A 1 83 ? -10.145 -0.348 1.707 1.00 87.12 83 TYR A C 1
ATOM 644 O O . TYR A 1 83 ? -9.748 0.054 2.802 1.00 87.12 83 TYR A O 1
ATOM 652 N N . TRP A 1 84 ? -11.411 -0.232 1.323 1.00 88.25 84 TRP A N 1
ATOM 653 C CA 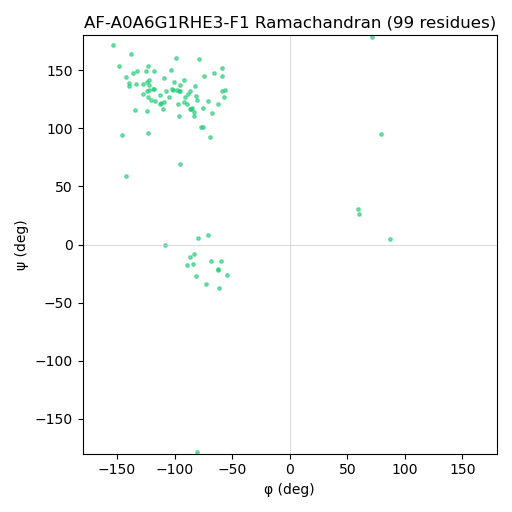. TRP A 1 84 ? -12.449 0.408 2.123 1.00 88.25 84 TRP A CA 1
ATOM 654 C C . TRP A 1 84 ? -13.628 -0.534 2.347 1.00 88.25 84 TRP A C 1
ATOM 656 O O . TRP A 1 84 ? -13.927 -1.397 1.519 1.00 88.25 84 TRP A O 1
ATOM 666 N N . LYS A 1 85 ? -14.290 -0.362 3.488 1.00 89.06 85 LYS A N 1
ATOM 667 C CA . LYS A 1 85 ? -15.492 -1.085 3.919 1.00 89.06 85 LYS A CA 1
ATOM 668 C C . LYS A 1 85 ? -16.278 -0.207 4.885 1.00 89.06 85 LYS A C 1
ATOM 670 O O . LYS A 1 85 ? -15.774 0.820 5.350 1.00 89.06 85 LYS A O 1
ATOM 675 N N . LYS A 1 86 ? -17.485 -0.653 5.232 1.00 90.56 86 LYS A N 1
ATOM 676 C CA . LYS A 1 86 ? -18.192 -0.098 6.381 1.00 90.56 86 LYS A CA 1
ATOM 677 C C . LYS A 1 86 ? -17.362 -0.269 7.651 1.00 90.56 86 LYS A C 1
ATOM 679 O O . LYS A 1 86 ? -16.624 -1.243 7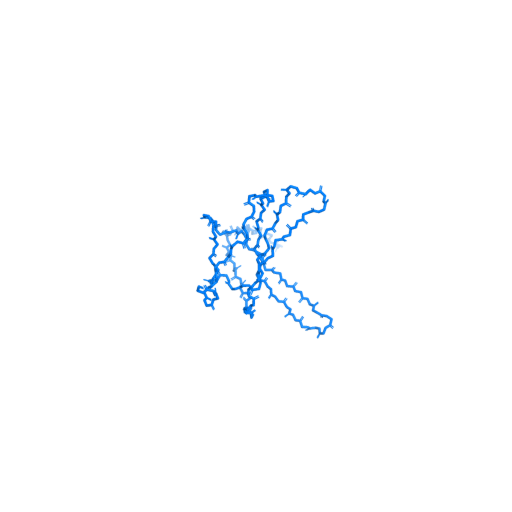.805 1.00 90.56 86 LYS A O 1
ATOM 684 N N . LYS A 1 87 ? -17.440 0.706 8.547 1.00 89.06 87 LYS A N 1
ATOM 685 C CA . LYS A 1 87 ? -16.581 0.834 9.728 1.00 89.06 87 LYS A CA 1
ATOM 686 C C . LYS A 1 87 ? -16.698 -0.342 10.696 1.00 89.06 87 LYS A C 1
ATOM 688 O O . LYS A 1 87 ? -15.680 -0.728 11.282 1.00 89.06 87 LYS A O 1
ATOM 693 N N . ASP A 1 88 ? -17.900 -0.878 10.857 1.00 89.81 88 ASP A N 1
ATOM 694 C CA . ASP A 1 88 ? -18.240 -2.050 11.670 1.00 89.81 88 ASP A CA 1
ATOM 695 C C . ASP A 1 88 ? -17.755 -3.365 11.040 1.00 89.81 88 ASP A C 1
ATOM 697 O O . ASP A 1 88 ? -17.299 -4.262 11.744 1.00 89.81 88 ASP A O 1
ATOM 701 N N . GLU A 1 89 ? -17.760 -3.444 9.712 1.00 89.31 89 GLU A N 1
ATOM 702 C CA . GLU A 1 89 ? -17.247 -4.580 8.936 1.00 89.31 89 GLU A CA 1
ATOM 703 C C . GLU A 1 89 ? -15.720 -4.533 8.719 1.00 89.31 89 GLU A C 1
ATOM 705 O O . GLU A 1 89 ? -15.123 -5.470 8.177 1.00 89.31 89 GLU A O 1
ATOM 710 N N . MET A 1 90 ? -15.071 -3.428 9.098 1.00 86.81 90 MET A N 1
ATOM 711 C CA . MET A 1 90 ? -13.670 -3.186 8.780 1.00 86.81 90 MET A CA 1
ATOM 712 C C . MET A 1 90 ? -12.707 -3.872 9.754 1.00 86.81 90 MET A C 1
ATOM 714 O O . MET A 1 90 ? -12.524 -3.407 10.885 1.00 86.81 90 MET A O 1
ATOM 718 N N . GLN A 1 91 ? -12.012 -4.886 9.234 1.00 85.38 91 GLN A N 1
ATOM 719 C CA . GLN A 1 91 ? -10.855 -5.559 9.828 1.00 85.38 91 GLN A CA 1
ATOM 720 C C . GLN A 1 91 ? -9.606 -5.199 9.011 1.00 85.38 91 GLN A C 1
ATOM 722 O O . GLN A 1 91 ? -9.539 -5.502 7.814 1.00 85.38 91 GLN A O 1
ATOM 727 N N . CYS A 1 92 ? -8.644 -4.517 9.635 1.00 84.25 92 CYS A N 1
ATOM 728 C CA . CYS A 1 92 ? -7.363 -4.182 9.012 1.00 84.25 92 CYS A CA 1
ATOM 729 C C . CYS A 1 92 ? -6.315 -5.227 9.385 1.00 84.25 92 CYS A C 1
ATOM 731 O O . CYS A 1 92 ? -5.399 -4.940 10.150 1.00 84.25 92 CYS A O 1
ATOM 733 N N . ASP A 1 93 ? -6.475 -6.436 8.853 1.00 77.56 93 ASP A N 1
ATOM 734 C CA . ASP A 1 93 ? -5.521 -7.517 9.067 1.00 77.56 93 ASP A CA 1
ATOM 735 C C . ASP A 1 93 ? -4.573 -7.611 7.872 1.00 77.56 93 ASP A C 1
ATOM 737 O O . ASP A 1 93 ? -4.999 -7.633 6.715 1.00 77.56 93 ASP A O 1
ATOM 741 N N . ALA A 1 94 ? -3.278 -7.705 8.147 1.00 73.19 94 ALA A N 1
ATOM 742 C CA . ALA A 1 94 ? -2.266 -8.039 7.158 1.00 73.19 94 ALA A CA 1
ATOM 743 C C . ALA A 1 94 ? -1.249 -8.983 7.794 1.00 73.19 94 ALA A C 1
ATOM 745 O O . ALA A 1 94 ? -0.861 -8.797 8.945 1.00 73.19 94 ALA A O 1
ATOM 746 N N . LYS A 1 95 ? -0.818 -9.996 7.042 1.00 70.50 95 LYS A N 1
ATOM 747 C CA . LYS A 1 95 ? 0.272 -10.885 7.444 1.00 70.50 95 LYS A CA 1
ATOM 748 C C . LYS A 1 95 ? 1.494 -10.571 6.598 1.00 70.50 95 LYS A C 1
ATOM 750 O O . LYS A 1 95 ? 1.392 -10.484 5.374 1.00 70.50 95 LYS A O 1
ATOM 755 N N . HIS A 1 96 ? 2.637 -10.419 7.249 1.00 68.81 96 HIS A N 1
ATOM 756 C CA . HIS A 1 96 ? 3.916 -10.210 6.589 1.00 68.81 96 HIS A CA 1
ATOM 757 C C . HIS A 1 96 ? 4.877 -11.314 7.020 1.00 68.81 96 HIS A C 1
ATOM 759 O O . HIS A 1 96 ? 4.980 -11.613 8.209 1.00 68.81 96 HIS A O 1
ATOM 765 N N . GLU A 1 97 ? 5.583 -11.932 6.074 1.00 69.06 97 GLU A N 1
ATOM 766 C CA . GLU A 1 97 ? 6.591 -12.941 6.419 1.00 69.06 97 GLU A CA 1
ATOM 767 C C . GLU A 1 97 ? 7.640 -12.341 7.376 1.00 69.06 97 GLU A C 1
ATOM 769 O O . GLU A 1 97 ? 8.206 -11.280 7.106 1.00 69.06 97 GLU A O 1
ATOM 774 N N . GLY A 1 98 ? 7.873 -12.998 8.518 1.00 58.31 98 GLY A N 1
ATOM 775 C CA . GLY A 1 98 ? 8.815 -12.538 9.547 1.00 58.31 98 GLY A CA 1
ATOM 776 C C . GLY A 1 98 ? 8.254 -11.560 10.591 1.00 58.31 98 GLY A C 1
ATOM 777 O O . GLY A 1 98 ? 9.027 -11.098 11.428 1.00 58.31 98 GLY A O 1
ATOM 778 N N . PHE A 1 99 ? 6.948 -11.255 10.584 1.00 49.25 99 PHE A N 1
ATOM 779 C CA . PHE A 1 99 ? 6.308 -10.388 11.583 1.00 49.25 99 PHE A CA 1
ATOM 780 C C . PHE A 1 99 ? 4.983 -10.996 12.087 1.00 49.25 99 PHE A C 1
ATOM 782 O O . PHE A 1 99 ? 4.034 -11.127 11.318 1.00 49.25 99 PHE A O 1
ATOM 789 N N . GLY A 1 100 ? 4.925 -11.342 13.382 1.00 48.22 100 GLY A N 1
ATOM 790 C CA . GLY A 1 100 ? 3.747 -11.916 14.054 1.00 48.22 100 GLY A CA 1
ATOM 791 C C . GLY A 1 100 ? 3.538 -13.416 13.796 1.00 48.22 100 GLY A C 1
ATOM 792 O O . GLY A 1 100 ? 2.916 -13.789 12.803 1.00 48.22 100 GLY A O 1
ATOM 793 N N . GLU A 1 101 ? 4.036 -14.257 14.711 1.00 41.41 101 GLU A N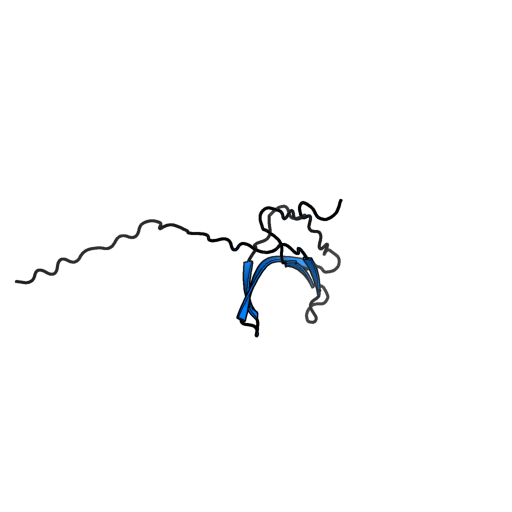 1
ATOM 794 C CA . GLU A 1 101 ? 3.492 -15.607 14.966 1.00 41.41 101 GLU A CA 1
ATOM 795 C C . GLU A 1 101 ? 2.229 -15.519 15.833 1.00 41.41 101 GLU A C 1
ATOM 797 O O . GLU A 1 101 ? 2.230 -14.706 16.789 1.00 41.41 101 GLU A O 1
#

Foldseek 3Di:
DDDDPDDDDDDDPDDDDDDDDDFDADWDWDWAADPVDRQKIKIKIKRHDPVFKDDPDPDQADWDWDWDQDPVRDIHIMIIGMDMDTPVPDDGDMGGPPPDD

Mean predicted aligned error: 9.24 Å

Radius of gyration: 21.51 Å; Cα contacts (8 Å, |Δi|>4): 146; chains: 1; bounding box: 37×34×73 Å

pLDDT: mean 81.41, std 12.46, range [41.41, 95.94]

Solvent-accessible surface area (backbone atoms only — not comparable to full-atom values): 6740 Å² total; per-residue (Å²): 141,82,83,82,79,83,79,85,86,81,84,73,95,74,82,90,83,84,87,79,85,89,62,82,74,61,66,46,77,44,79,45,68,45,88,92,40,76,58,39,26,34,31,43,36,36,29,44,52,86,91,46,63,45,59,90,51,100,57,85,64,70,70,45,80,49,75,46,76,44,98,86,73,46,80,46,62,34,39,34,34,56,55,73,43,46,44,91,77,54,75,77,64,74,45,40,78,96,54,85,134

Sequence (101 aa):
DLGTSAYNLVFSSGTRISIRPNVTESPSVYKLVSKDDEDLAICLITDYSPDKLTLPLSEKPPYVVVEMETPERTQEVSYLSTYWKKKDEMQCDAKHEGFGE

InterPro domains:
  IPR013783 Immunoglobul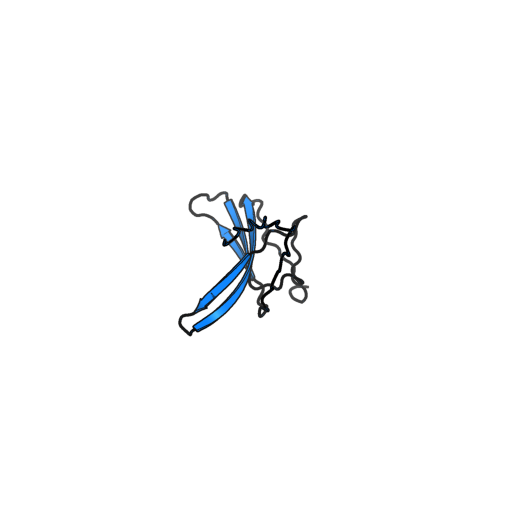in-like fold [G3DSA:2.60.40.10] (22-99)